Protein AF-A0A5J4QX66-F1 (afdb_monomer_lite)

pLDDT: mean 71.67, std 13.61, range [30.8, 87.69]

Sequence (138 aa):
KEIIPVEVKTKLLELVFRPKEENITIDKIKGTLDGAFSSIDLANGKALKDESDLFFDVVDSDKRIKFWVSDSLYEESVLSLTLEVGEEGSDDTVVKTGRANLHNAIKAIQNTKPDDPIILYVDIGNLSSEKVSLTVGW

Structure (mmCIF, N/CA/C/O backbone):
data_AF-A0A5J4QX66-F1
#
_entry.id   AF-A0A5J4QX66-F1
#
loop_
_atom_site.group_PDB
_atom_site.id
_atom_site.type_symbol
_atom_site.label_atom_id
_atom_site.label_alt_id
_atom_site.label_comp_id
_atom_site.label_asym_id
_atom_site.label_entity_id
_atom_site.label_seq_id
_atom_site.pdbx_PDB_ins_code
_atom_site.Cartn_x
_atom_site.Cartn_y
_atom_site.Cartn_z
_atom_site.occupancy
_atom_site.B_iso_or_equiv
_atom_site.auth_seq_id
_atom_site.auth_comp_id
_atom_site.auth_asym_id
_atom_site.auth_atom_id
_atom_site.pdbx_PDB_model_num
ATOM 1 N N . LYS A 1 1 ? 17.880 4.783 -36.755 1.00 54.38 1 LYS A N 1
ATOM 2 C CA . LYS A 1 1 ? 17.856 4.499 -35.302 1.00 54.38 1 LYS A CA 1
ATOM 3 C C . LYS A 1 1 ? 17.195 3.147 -35.139 1.00 54.38 1 LYS A C 1
ATOM 5 O O . LYS A 1 1 ? 16.036 3.022 -35.502 1.00 54.38 1 LYS A O 1
ATOM 10 N N . GLU A 1 2 ? 17.961 2.153 -34.723 1.00 43.84 2 GLU A N 1
ATOM 11 C CA . GLU A 1 2 ? 17.461 0.819 -34.398 1.00 43.84 2 GLU A CA 1
ATOM 12 C C . GLU A 1 2 ? 16.757 0.908 -33.035 1.00 43.84 2 GLU A C 1
ATOM 14 O O . GLU A 1 2 ? 17.282 1.548 -32.121 1.00 43.84 2 GLU A O 1
ATOM 19 N N . ILE A 1 3 ? 15.535 0.385 -32.923 1.00 49.97 3 ILE A N 1
ATOM 20 C CA . ILE A 1 3 ? 14.794 0.351 -31.657 1.00 49.97 3 ILE A CA 1
ATOM 21 C C . ILE A 1 3 ? 15.182 -0.961 -30.986 1.00 49.97 3 ILE A C 1
ATOM 23 O O . ILE A 1 3 ? 14.762 -2.024 -31.432 1.00 49.97 3 ILE A O 1
ATOM 27 N N . ILE A 1 4 ? 16.018 -0.887 -2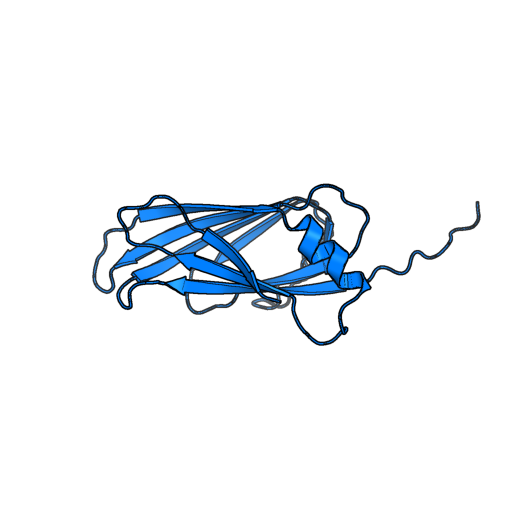9.953 1.00 49.59 4 ILE A N 1
ATOM 28 C CA . ILE A 1 4 ? 16.356 -2.049 -29.131 1.00 49.59 4 ILE A CA 1
ATOM 29 C C . ILE A 1 4 ? 15.156 -2.294 -28.205 1.00 49.59 4 ILE A C 1
ATOM 31 O O . ILE A 1 4 ? 14.805 -1.382 -27.451 1.00 49.59 4 ILE A O 1
ATOM 35 N N . PRO A 1 5 ? 14.503 -3.469 -28.251 1.00 52.16 5 PRO A N 1
ATOM 36 C CA . PRO A 1 5 ? 13.471 -3.809 -27.284 1.00 52.16 5 PRO A CA 1
ATOM 37 C C . PRO A 1 5 ? 14.118 -3.872 -25.901 1.00 52.16 5 PRO A C 1
ATOM 39 O O . PRO A 1 5 ? 15.019 -4.677 -25.671 1.00 52.16 5 PRO A O 1
ATOM 42 N N . VAL A 1 6 ? 13.685 -3.004 -24.993 1.00 59.12 6 VAL A N 1
ATOM 43 C CA . VAL A 1 6 ? 14.033 -3.125 -23.579 1.00 59.12 6 VAL A CA 1
ATOM 44 C C . VAL A 1 6 ? 13.033 -4.101 -22.978 1.00 59.12 6 VAL A C 1
ATOM 46 O O . VAL A 1 6 ? 11.829 -3.850 -23.006 1.00 59.12 6 VAL A O 1
ATOM 49 N N . GLU A 1 7 ? 13.522 -5.238 -22.496 1.00 65.44 7 GLU A N 1
ATOM 50 C CA . GLU A 1 7 ? 12.702 -6.173 -21.733 1.00 65.44 7 GLU A CA 1
ATOM 51 C C . GLU A 1 7 ? 12.369 -5.523 -20.387 1.00 65.44 7 GLU A C 1
ATOM 53 O O . GLU A 1 7 ? 13.264 -5.256 -19.587 1.00 65.44 7 GLU A O 1
ATOM 58 N N . VAL A 1 8 ? 11.090 -5.217 -20.171 1.00 66.69 8 VAL A N 1
ATOM 59 C CA . VAL A 1 8 ? 10.587 -4.660 -18.911 1.00 66.69 8 VAL A CA 1
ATOM 60 C C . VAL A 1 8 ? 10.038 -5.809 -18.081 1.00 66.69 8 VAL A C 1
ATOM 62 O O . VAL A 1 8 ? 9.128 -6.514 -18.524 1.00 66.69 8 VAL A O 1
ATOM 65 N N . LYS A 1 9 ? 10.574 -5.998 -16.875 1.00 75.75 9 LYS A N 1
ATOM 66 C CA . LYS A 1 9 ? 10.047 -6.978 -15.926 1.00 75.75 9 LYS A CA 1
ATOM 67 C C . LYS A 1 9 ? 8.989 -6.313 -15.063 1.00 75.75 9 LYS A C 1
ATOM 69 O O . LYS A 1 9 ? 9.199 -5.228 -14.524 1.00 75.75 9 LYS A O 1
ATOM 74 N N . THR A 1 10 ? 7.858 -6.983 -14.898 1.00 75.88 10 THR A N 1
ATOM 75 C CA . THR A 1 10 ? 6.793 -6.545 -13.998 1.00 75.88 10 THR A CA 1
ATOM 76 C C . THR A 1 10 ? 6.617 -7.533 -12.856 1.00 75.88 10 THR A C 1
ATOM 78 O O . THR A 1 10 ? 6.903 -8.724 -12.986 1.00 75.88 10 THR A O 1
ATOM 81 N N . LYS A 1 11 ? 6.162 -7.034 -11.709 1.00 79.62 11 LYS A N 1
ATOM 82 C CA . LYS A 1 11 ? 5.883 -7.844 -10.524 1.00 79.62 11 LYS A CA 1
ATOM 83 C C . LYS A 1 11 ? 4.679 -7.296 -9.778 1.00 79.62 11 LYS A C 1
ATOM 85 O O . LYS A 1 11 ? 4.416 -6.097 -9.810 1.00 79.62 11 LYS A O 1
ATOM 90 N N . LEU A 1 12 ? 3.941 -8.174 -9.115 1.00 80.94 12 LEU A N 1
ATOM 91 C CA . LEU A 1 12 ? 2.809 -7.778 -8.289 1.00 80.94 12 LEU A CA 1
ATOM 92 C C . LEU A 1 12 ? 3.319 -7.205 -6.960 1.00 80.94 12 LEU A C 1
ATOM 94 O O . LEU A 1 12 ? 4.103 -7.861 -6.279 1.00 80.94 12 LEU A O 1
ATOM 98 N N . LEU A 1 13 ? 2.877 -6.006 -6.587 1.00 80.56 13 LEU A N 1
ATOM 99 C CA . LEU A 1 13 ? 3.040 -5.438 -5.251 1.00 80.56 13 LEU A CA 1
ATOM 100 C C . LEU A 1 13 ? 1.720 -5.576 -4.495 1.00 80.56 13 LEU A C 1
ATOM 102 O O . LEU A 1 13 ? 0.663 -5.235 -5.026 1.00 80.56 13 LEU A O 1
ATOM 106 N N . GLU A 1 14 ? 1.783 -6.074 -3.265 1.00 83.88 14 GLU A N 1
ATOM 107 C CA . GLU A 1 14 ? 0.621 -6.300 -2.411 1.00 83.88 14 GLU A CA 1
ATOM 108 C C . GLU A 1 14 ? 0.773 -5.571 -1.074 1.00 83.88 14 GLU A C 1
ATOM 110 O O . GLU A 1 14 ? 1.731 -5.803 -0.336 1.00 83.88 14 GLU A O 1
ATOM 115 N N . LEU A 1 15 ? -0.188 -4.702 -0.751 1.00 83.06 15 LEU A N 1
ATOM 116 C CA . LEU A 1 15 ? -0.289 -4.051 0.553 1.00 83.06 15 LEU A CA 1
ATOM 117 C C . LEU A 1 15 ? -1.091 -4.936 1.507 1.00 83.06 15 LEU A C 1
ATOM 119 O O . LEU A 1 15 ? -2.239 -5.293 1.226 1.00 83.06 15 LEU A O 1
ATOM 123 N N . VAL A 1 16 ? -0.488 -5.255 2.650 1.00 85.31 16 VAL A N 1
ATOM 124 C CA . VAL A 1 16 ? -1.094 -6.046 3.722 1.00 85.31 16 VAL A CA 1
ATOM 125 C C . VAL A 1 16 ? -1.185 -5.186 4.974 1.00 85.31 16 VAL A C 1
ATOM 127 O O . VAL A 1 16 ? -0.169 -4.860 5.591 1.00 85.31 16 VAL A O 1
ATOM 130 N N . PHE A 1 17 ? -2.406 -4.830 5.359 1.00 83.25 17 PHE A N 1
ATOM 131 C CA . PHE A 1 17 ? -2.675 -4.023 6.544 1.00 83.25 17 PHE A CA 1
ATOM 132 C C . PHE A 1 17 ? -2.651 -4.885 7.804 1.00 83.25 17 PHE A C 1
ATOM 134 O O . PHE A 1 17 ? -3.230 -5.969 7.839 1.00 83.25 17 PHE A O 1
ATOM 141 N N . ARG A 1 18 ? -1.937 -4.414 8.828 1.00 85.75 18 ARG A N 1
ATOM 142 C CA . ARG A 1 18 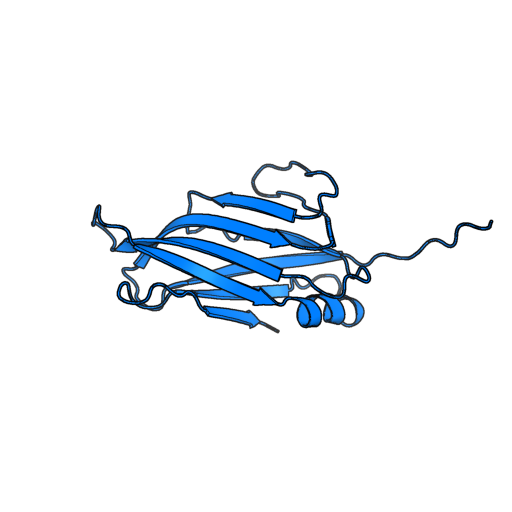? -1.764 -5.104 10.107 1.00 85.75 18 ARG A CA 1
ATOM 143 C C . ARG A 1 18 ? -2.080 -4.143 11.252 1.00 85.75 18 ARG A C 1
ATOM 145 O O . ARG A 1 18 ? -1.188 -3.411 11.701 1.00 85.75 18 ARG A O 1
ATOM 152 N N . PRO A 1 19 ? -3.336 -4.115 11.717 1.00 83.12 19 PRO A N 1
ATOM 153 C CA . PRO A 1 19 ? -3.678 -3.478 12.978 1.00 83.12 19 PRO A CA 1
ATOM 154 C C . PRO A 1 19 ? -2.905 -4.143 14.119 1.00 83.12 19 PRO A C 1
ATOM 156 O O . PRO A 1 19 ? -2.817 -5.369 14.183 1.00 83.12 19 PRO A O 1
ATOM 159 N N . LYS A 1 20 ? -2.289 -3.347 15.000 1.00 80.75 20 LYS A N 1
ATOM 160 C CA . LYS A 1 20 ? -1.604 -3.881 16.192 1.00 80.75 20 LYS A CA 1
ATOM 161 C C . LYS A 1 20 ? -2.561 -4.232 17.330 1.00 80.75 20 LYS A C 1
ATOM 163 O O . LYS A 1 20 ? -2.160 -4.959 18.234 1.00 80.75 20 LYS A O 1
ATOM 168 N N . GLU A 1 21 ? -3.777 -3.703 17.290 1.00 79.69 21 GLU A N 1
ATOM 169 C CA . GLU A 1 21 ? -4.838 -3.942 18.265 1.00 79.69 21 GLU A CA 1
ATOM 170 C C . GLU A 1 21 ? -6.050 -4.516 17.520 1.00 79.69 21 GLU A C 1
ATOM 172 O O . GLU A 1 21 ? -6.328 -4.102 16.393 1.00 79.69 21 GLU A O 1
ATOM 177 N N . GLU A 1 22 ? -6.728 -5.501 18.115 1.00 76.06 22 GLU A N 1
ATOM 178 C CA . GLU A 1 22 ? -7.808 -6.262 17.459 1.00 76.06 22 GLU A CA 1
ATOM 179 C C . GLU A 1 22 ? -9.058 -5.417 17.169 1.00 76.06 22 GLU A C 1
ATOM 181 O O . GLU A 1 22 ? -9.824 -5.752 16.277 1.00 76.06 22 GLU A O 1
ATOM 186 N N . ASN A 1 23 ? -9.236 -4.311 17.891 1.00 82.88 23 ASN A N 1
ATOM 187 C CA . ASN A 1 23 ? -10.368 -3.389 17.797 1.00 82.88 23 ASN A CA 1
ATOM 188 C C . ASN A 1 23 ? -10.177 -2.269 16.761 1.00 82.88 23 ASN A C 1
ATOM 190 O O . ASN A 1 23 ? -11.083 -1.460 16.592 1.00 82.88 23 ASN A O 1
ATOM 194 N N . ILE A 1 24 ? -9.023 -2.167 16.091 1.00 82.50 24 ILE A N 1
ATOM 195 C CA . ILE A 1 24 ? -8.791 -1.112 15.094 1.00 82.50 24 ILE A CA 1
ATOM 196 C C . ILE A 1 24 ? -9.381 -1.528 13.744 1.00 82.50 24 ILE A C 1
ATOM 198 O O . ILE A 1 24 ? -8.935 -2.506 13.138 1.00 82.50 24 ILE A O 1
ATOM 202 N N . THR A 1 25 ? -10.306 -0.719 13.230 1.00 82.88 25 THR A N 1
ATOM 203 C CA . THR A 1 25 ? -10.886 -0.857 11.887 1.00 82.88 25 THR A CA 1
ATOM 204 C C . THR A 1 25 ? -10.264 0.147 10.918 1.00 82.88 25 THR A C 1
ATOM 206 O O . THR A 1 25 ? -9.726 1.178 11.327 1.00 82.88 25 THR A O 1
ATOM 209 N N . ILE A 1 26 ? -10.290 -0.158 9.617 1.00 81.81 26 ILE A N 1
ATOM 210 C CA . ILE A 1 26 ? -9.817 0.760 8.569 1.00 81.81 26 ILE A CA 1
ATOM 211 C C . ILE A 1 26 ? -11.003 1.139 7.691 1.00 81.81 26 ILE A C 1
ATOM 213 O O . ILE A 1 26 ? -11.398 0.404 6.793 1.00 81.81 26 ILE A O 1
ATOM 217 N N . ASP A 1 27 ? -11.555 2.314 7.915 1.00 78.31 27 ASP A N 1
ATOM 218 C CA . ASP A 1 27 ? -12.785 2.715 7.238 1.00 78.31 27 ASP A CA 1
ATOM 219 C C . ASP A 1 27 ? -12.494 3.190 5.815 1.00 78.31 27 ASP A C 1
ATOM 221 O O . ASP A 1 27 ? -13.298 3.032 4.892 1.00 78.31 27 ASP A O 1
ATOM 225 N N . LYS A 1 28 ? -11.306 3.774 5.627 1.00 79.75 28 LYS A N 1
ATOM 226 C CA . LYS A 1 28 ? -10.888 4.298 4.337 1.00 79.75 28 LYS A CA 1
ATOM 227 C C . LYS A 1 28 ? -9.389 4.212 4.134 1.00 79.75 28 LYS A C 1
ATOM 229 O O . LYS A 1 28 ? -8.593 4.573 4.999 1.00 79.75 28 LYS A O 1
ATOM 234 N N . ILE A 1 29 ? -8.994 3.817 2.931 1.00 78.94 29 ILE A N 1
ATOM 235 C CA . ILE A 1 29 ? -7.601 3.806 2.498 1.00 78.94 29 ILE A CA 1
ATOM 236 C C . ILE A 1 29 ? -7.479 4.693 1.273 1.00 78.94 29 ILE A C 1
ATOM 238 O O . ILE A 1 29 ? -8.041 4.379 0.230 1.00 78.94 29 ILE A O 1
ATOM 242 N N . LYS A 1 30 ? -6.678 5.752 1.368 1.00 79.88 30 LYS A N 1
ATOM 243 C CA . LYS A 1 30 ? -6.252 6.552 0.223 1.00 79.88 30 LYS A CA 1
ATOM 244 C C . LYS A 1 30 ? -4.751 6.417 0.031 1.00 79.88 30 LYS A C 1
ATOM 246 O O . LYS A 1 30 ? -3.986 6.574 0.979 1.00 79.88 30 LYS A O 1
ATOM 251 N N . GLY A 1 31 ? -4.313 6.179 -1.196 1.00 75.12 31 GLY A N 1
ATOM 252 C CA . GLY A 1 31 ? -2.891 6.111 -1.504 1.00 75.12 31 GLY A CA 1
ATOM 253 C C . GLY A 1 31 ? -2.518 6.837 -2.778 1.00 75.12 31 GLY A C 1
ATOM 254 O O . GLY A 1 31 ? -3.344 7.012 -3.674 1.00 75.12 31 GLY A O 1
ATOM 255 N N . THR A 1 32 ? -1.255 7.242 -2.822 1.00 76.19 32 THR A N 1
ATOM 256 C CA . THR A 1 32 ? -0.572 7.728 -4.013 1.00 76.19 32 THR A CA 1
ATOM 257 C C . THR A 1 32 ? 0.742 6.982 -4.143 1.00 76.19 32 THR A C 1
ATOM 259 O O . THR A 1 32 ? 1.434 6.749 -3.151 1.00 76.19 32 THR A O 1
ATOM 262 N N . LEU A 1 33 ? 1.078 6.585 -5.356 1.00 76.62 33 LEU A N 1
ATOM 263 C CA . LEU A 1 33 ? 2.298 5.867 -5.655 1.00 76.62 33 LEU A CA 1
ATOM 264 C C . LEU A 1 33 ? 2.997 6.577 -6.818 1.00 76.62 33 LEU A C 1
ATOM 266 O O . LEU A 1 33 ? 2.585 6.407 -7.962 1.00 76.62 33 LEU A O 1
ATOM 270 N N . ASP A 1 34 ? 4.021 7.361 -6.485 1.00 74.75 34 ASP A N 1
ATOM 271 C CA . ASP A 1 34 ? 4.751 8.235 -7.410 1.00 74.75 34 ASP A CA 1
ATOM 272 C C . ASP A 1 34 ? 5.908 7.458 -8.062 1.00 74.75 34 ASP A C 1
ATOM 274 O O . ASP A 1 34 ? 6.749 6.906 -7.337 1.00 74.75 34 ASP A O 1
ATOM 278 N N . GLY A 1 35 ? 5.965 7.380 -9.398 1.00 68.81 35 GLY A N 1
ATOM 279 C CA . GLY A 1 35 ? 6.993 6.650 -10.162 1.00 68.81 35 GLY A CA 1
ATOM 280 C C . GLY A 1 35 ? 6.457 5.871 -11.378 1.00 68.81 35 GLY A C 1
ATOM 281 O O . GLY A 1 35 ? 5.375 6.134 -11.888 1.00 68.81 35 GLY A O 1
ATOM 282 N N . ALA A 1 36 ? 7.208 4.895 -11.898 1.00 58.25 36 ALA A N 1
ATOM 283 C CA . ALA A 1 36 ? 6.792 4.156 -13.098 1.00 58.25 36 ALA A CA 1
ATOM 284 C C . ALA A 1 36 ? 6.061 2.851 -12.802 1.00 58.25 36 ALA A C 1
ATOM 286 O O . ALA A 1 36 ? 6.630 1.751 -12.738 1.00 58.25 36 ALA A O 1
ATOM 287 N N . PHE A 1 37 ? 4.752 3.001 -12.675 1.00 62.69 37 PHE A N 1
ATOM 288 C CA . PHE A 1 37 ? 3.831 1.931 -12.348 1.00 62.69 37 PHE A CA 1
ATOM 289 C C . PHE A 1 37 ? 2.870 1.673 -13.502 1.00 62.69 37 PHE A C 1
ATOM 291 O O . PHE A 1 37 ? 2.221 2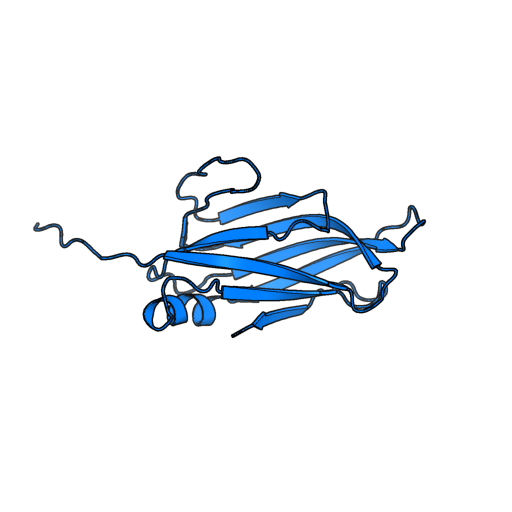.582 -14.007 1.00 62.69 37 PHE A O 1
ATOM 298 N N . SER A 1 38 ? 2.739 0.405 -13.884 1.00 53.94 38 SER A N 1
ATOM 299 C CA . SER A 1 38 ? 1.695 -0.049 -14.799 1.00 53.94 38 SER A CA 1
ATOM 300 C C . SER A 1 38 ? 0.509 -0.506 -13.951 1.00 53.94 38 SER A C 1
ATOM 302 O O . SER A 1 38 ? 0.497 -1.623 -13.429 1.00 53.94 38 SER A O 1
ATOM 304 N N . SER A 1 39 ? -0.472 0.360 -13.724 1.00 49.97 39 SER A N 1
ATOM 305 C CA . SER A 1 39 ? -1.566 0.044 -12.806 1.00 49.97 39 SER A CA 1
ATOM 306 C C . SER A 1 39 ? -2.634 -0.844 -13.461 1.00 49.97 39 SER A C 1
ATOM 308 O O . SER A 1 39 ? -3.340 -0.458 -14.389 1.00 49.97 39 SER A O 1
ATOM 310 N N . ILE A 1 40 ? -2.788 -2.068 -12.952 1.00 43.16 40 ILE A N 1
ATOM 311 C CA . ILE A 1 40 ? -3.956 -2.913 -13.235 1.00 43.16 40 ILE A CA 1
ATOM 312 C C . ILE A 1 40 ? -4.737 -3.019 -11.929 1.00 43.16 40 ILE A C 1
ATOM 314 O O . ILE A 1 40 ? -4.287 -3.692 -11.001 1.00 43.16 40 ILE A O 1
ATOM 318 N N . ASP A 1 41 ? -5.889 -2.352 -11.855 1.00 42.72 41 ASP A N 1
ATOM 319 C CA . ASP A 1 41 ? -6.845 -2.554 -10.769 1.00 42.72 41 ASP A CA 1
ATOM 320 C C . ASP A 1 41 ? -7.540 -3.909 -10.985 1.00 42.72 41 ASP A C 1
ATOM 322 O O . ASP A 1 41 ? -8.400 -4.060 -11.859 1.00 42.72 41 ASP A O 1
ATOM 326 N N . LEU A 1 42 ? -7.144 -4.918 -10.205 1.00 41.59 42 LEU A N 1
ATOM 327 C CA . LEU A 1 42 ? -7.759 -6.249 -10.229 1.00 41.59 42 LEU A CA 1
ATOM 328 C C . LEU A 1 42 ? -9.037 -6.339 -9.382 1.00 41.59 42 LEU A C 1
ATOM 330 O O . LEU A 1 42 ? -9.765 -7.318 -9.531 1.00 41.59 42 LEU A O 1
ATOM 334 N N . ALA A 1 43 ? -9.352 -5.346 -8.538 1.00 37.91 43 ALA A N 1
ATOM 335 C CA . ALA A 1 43 ? -10.623 -5.329 -7.812 1.00 37.91 43 ALA A CA 1
ATOM 336 C C . ALA A 1 43 ? -11.800 -5.015 -8.753 1.00 37.91 43 ALA A C 1
ATOM 338 O O . ALA A 1 43 ? -12.910 -5.484 -8.516 1.00 37.91 43 ALA A O 1
ATOM 339 N N . ASN A 1 44 ? -11.545 -4.292 -9.854 1.00 36.75 44 ASN A N 1
ATOM 340 C CA . ASN A 1 44 ? -12.560 -3.924 -10.850 1.00 36.75 44 ASN A CA 1
ATOM 341 C C . ASN A 1 44 ? -12.210 -4.296 -12.304 1.00 36.75 44 ASN A C 1
ATOM 343 O O . ASN A 1 44 ? -12.950 -3.938 -13.223 1.00 36.75 44 ASN A O 1
ATOM 347 N N . GLY A 1 45 ? -11.094 -4.995 -12.541 1.00 30.80 45 GLY A N 1
ATOM 348 C CA . GLY A 1 45 ? -10.695 -5.481 -13.868 1.00 30.80 45 GLY A CA 1
ATOM 349 C C . GLY A 1 45 ? -10.396 -4.381 -14.893 1.00 30.80 45 GLY A C 1
ATOM 350 O O . GLY A 1 45 ? -10.508 -4.623 -16.095 1.00 30.80 45 GLY A O 1
ATOM 351 N N . LYS A 1 46 ? -10.045 -3.167 -14.448 1.00 34.69 46 LYS A N 1
ATOM 352 C CA . LYS A 1 46 ? -9.733 -2.038 -15.335 1.00 34.69 46 LYS A CA 1
ATOM 353 C C . LYS A 1 46 ? -8.233 -1.756 -15.317 1.00 34.69 46 LYS A C 1
ATOM 355 O O . LYS A 1 46 ? -7.660 -1.430 -14.283 1.00 34.69 46 LYS A O 1
ATOM 360 N N . ALA A 1 47 ? -7.608 -1.865 -16.488 1.00 38.44 47 ALA A N 1
ATOM 361 C CA . ALA A 1 47 ? -6.267 -1.344 -16.714 1.00 38.44 47 ALA A CA 1
ATOM 362 C C . ALA A 1 47 ? -6.345 0.187 -16.702 1.00 38.44 47 ALA A C 1
ATOM 364 O O . ALA A 1 47 ? -7.032 0.782 -17.539 1.00 38.44 47 ALA A O 1
ATOM 365 N N . LEU A 1 48 ? -5.685 0.814 -15.734 1.00 42.62 48 LEU A N 1
ATOM 366 C CA . LEU A 1 48 ? -5.443 2.246 -15.763 1.00 42.62 48 LEU A CA 1
ATOM 367 C C . LEU A 1 48 ? -4.170 2.463 -16.592 1.00 42.62 48 LEU A C 1
ATOM 369 O O . LEU A 1 48 ? -3.265 1.631 -16.631 1.00 42.62 48 LEU A O 1
ATOM 373 N N . LYS A 1 49 ? -4.179 3.530 -17.386 1.00 42.72 49 LYS A N 1
ATOM 374 C CA . LYS A 1 49 ? -3.100 3.876 -18.317 1.00 42.72 49 LYS A CA 1
ATOM 375 C C . LYS A 1 49 ? -1.779 4.052 -17.549 1.00 42.72 49 LYS A C 1
ATOM 377 O O . LYS A 1 49 ? -1.825 4.322 -16.354 1.00 42.72 49 LYS A O 1
ATOM 382 N N . ASP A 1 50 ? -0.643 3.937 -18.247 1.00 47.03 50 ASP A N 1
ATOM 383 C CA . ASP A 1 50 ? 0.681 4.374 -17.765 1.00 47.03 50 ASP A CA 1
ATOM 384 C C . ASP A 1 50 ? 0.585 5.828 -17.272 1.00 47.03 50 ASP A C 1
ATOM 386 O O . ASP A 1 50 ? 0.718 6.773 -18.052 1.00 47.03 50 ASP A O 1
ATOM 390 N N . GLU A 1 51 ? 0.285 6.018 -15.993 1.00 47.41 51 GLU A N 1
ATOM 391 C CA . GLU A 1 51 ? 0.287 7.314 -15.334 1.00 47.41 51 GLU A CA 1
ATOM 392 C C . GLU A 1 51 ? 1.354 7.281 -14.250 1.00 47.41 51 GLU A C 1
ATOM 394 O O . GLU A 1 51 ? 1.509 6.299 -13.524 1.00 47.41 51 GLU A O 1
ATOM 399 N N . SER A 1 52 ? 2.120 8.368 -14.200 1.00 53.94 52 SER A N 1
ATOM 400 C CA . SER A 1 52 ? 3.267 8.567 -13.317 1.00 53.94 52 SER A CA 1
ATOM 401 C C . SER A 1 52 ? 2.922 8.475 -11.834 1.00 53.94 52 SER A C 1
ATOM 403 O O . SER A 1 52 ? 3.825 8.266 -11.037 1.00 53.94 52 SER A O 1
ATOM 405 N N . ASP A 1 53 ? 1.642 8.595 -11.474 1.00 60.84 53 ASP A N 1
ATOM 406 C CA . ASP A 1 53 ? 1.173 8.491 -10.100 1.00 60.84 53 ASP A CA 1
ATOM 407 C C . ASP A 1 53 ? -0.096 7.622 -10.055 1.00 60.84 53 ASP A C 1
ATOM 409 O O . ASP A 1 53 ? -1.096 7.924 -10.711 1.00 60.84 53 ASP A O 1
ATOM 413 N N . LEU A 1 54 ? -0.084 6.535 -9.276 1.00 66.31 54 LEU A N 1
ATOM 414 C CA . LEU A 1 54 ? -1.279 5.713 -9.055 1.00 66.31 54 LEU A CA 1
ATOM 415 C C . LEU A 1 54 ? -2.028 6.203 -7.815 1.00 66.31 54 LEU A C 1
ATOM 417 O O . LEU A 1 54 ? -1.497 6.148 -6.707 1.00 66.31 54 LEU A O 1
ATOM 421 N N . PHE A 1 55 ? -3.287 6.603 -7.998 1.00 69.81 55 PHE A N 1
ATOM 422 C CA . PHE A 1 55 ? -4.200 6.967 -6.915 1.00 69.81 55 PHE A CA 1
ATOM 423 C C . PHE A 1 55 ? -5.234 5.869 -6.687 1.00 69.81 55 PHE A C 1
ATOM 425 O O . PHE A 1 55 ? -5.845 5.380 -7.636 1.00 69.81 55 PHE A O 1
ATOM 432 N N . PHE A 1 56 ? -5.476 5.517 -5.428 1.00 71.38 56 PHE A N 1
ATOM 433 C CA . PHE A 1 56 ? -6.511 4.550 -5.066 1.00 71.38 56 PHE A CA 1
ATOM 434 C C . PHE A 1 56 ? -7.278 4.980 -3.820 1.00 71.38 56 PHE A C 1
ATOM 436 O O . PHE A 1 56 ? -6.726 5.646 -2.942 1.00 71.38 56 PHE A O 1
ATOM 443 N N . ASP A 1 57 ? -8.553 4.592 -3.776 1.00 66.19 57 ASP A N 1
ATOM 444 C CA . ASP A 1 57 ? -9.469 4.773 -2.652 1.00 66.19 57 ASP A CA 1
ATOM 445 C C . ASP A 1 57 ? -10.204 3.444 -2.405 1.00 66.19 57 ASP A C 1
ATOM 447 O O . ASP A 1 57 ? -10.782 2.877 -3.338 1.00 66.19 57 ASP A O 1
ATOM 451 N N . VAL A 1 58 ? -10.138 2.912 -1.185 1.00 66.75 58 VAL A N 1
ATOM 452 C CA . VAL A 1 58 ? -10.753 1.634 -0.799 1.00 66.75 58 VAL A CA 1
ATOM 453 C C . VAL A 1 58 ? -11.543 1.826 0.492 1.00 66.75 58 VAL A C 1
ATOM 455 O O . VAL A 1 58 ? -11.004 2.312 1.480 1.00 66.75 58 VAL A O 1
ATOM 458 N N . VAL A 1 59 ? -12.815 1.421 0.464 1.00 63.09 59 VAL A N 1
ATOM 459 C CA . VAL A 1 59 ? -13.777 1.534 1.583 1.00 63.09 59 VAL A CA 1
ATOM 460 C C . VAL A 1 59 ? -13.856 0.241 2.414 1.00 63.09 59 VAL A C 1
ATOM 462 O O . VAL A 1 59 ? -14.525 0.182 3.432 1.00 63.09 59 VAL A O 1
ATOM 465 N N . ASP A 1 60 ? -13.203 -0.831 1.965 1.00 66.62 60 ASP A N 1
ATOM 466 C CA . ASP A 1 60 ? -13.224 -2.141 2.621 1.00 66.62 60 ASP A CA 1
ATOM 467 C C . ASP A 1 60 ? -11.813 -2.499 3.109 1.00 66.62 60 ASP A C 1
ATOM 469 O O . ASP A 1 60 ? -10.935 -2.800 2.293 1.00 66.62 60 ASP A O 1
ATOM 473 N N . SER A 1 61 ? -11.606 -2.444 4.428 1.00 58.19 61 SER A N 1
ATOM 474 C CA . SER A 1 61 ? -10.339 -2.738 5.116 1.00 58.19 61 SER A CA 1
ATOM 475 C C . SER A 1 61 ? -9.777 -4.121 4.832 1.00 58.19 61 SER A C 1
ATOM 477 O O . SER A 1 61 ? -8.560 -4.313 4.873 1.00 58.19 61 SER A O 1
ATOM 479 N N . ASP A 1 62 ? -10.652 -5.089 4.557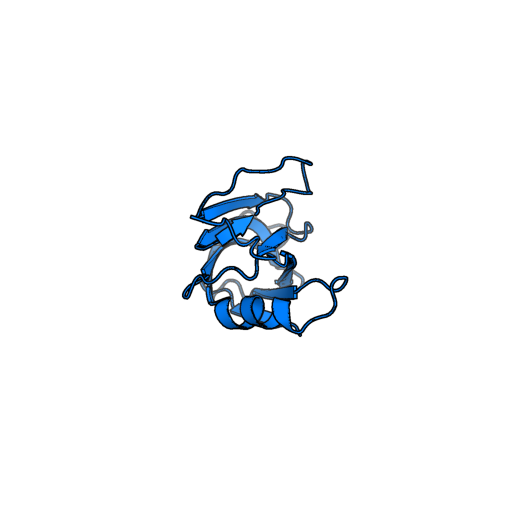 1.00 62.22 62 ASP A N 1
ATOM 480 C CA . ASP A 1 62 ? -10.271 -6.490 4.392 1.00 62.22 62 ASP A CA 1
ATOM 481 C C . ASP A 1 62 ? -9.711 -6.747 2.988 1.00 62.22 62 ASP A C 1
ATOM 483 O O . ASP A 1 62 ? -9.116 -7.797 2.701 1.00 62.22 62 ASP A O 1
ATOM 487 N N . LYS A 1 63 ? -9.848 -5.764 2.088 1.00 64.62 63 LYS A N 1
ATOM 488 C CA . LYS A 1 63 ? -9.282 -5.822 0.748 1.00 64.62 63 LYS A CA 1
ATOM 489 C C . LYS A 1 63 ? -7.793 -5.481 0.774 1.00 64.62 63 LYS A C 1
ATOM 491 O O . LYS A 1 63 ? -7.367 -4.341 0.937 1.00 64.62 63 LYS A O 1
ATOM 496 N N . ARG A 1 64 ? -6.983 -6.499 0.479 1.00 73.12 64 ARG A N 1
ATOM 497 C CA . ARG A 1 64 ? -5.585 -6.340 0.048 1.00 73.12 64 ARG A CA 1
ATOM 498 C C . ARG A 1 64 ? -5.536 -5.478 -1.210 1.00 73.12 64 ARG A C 1
ATOM 500 O O . ARG A 1 64 ? -6.250 -5.751 -2.176 1.00 73.12 64 ARG A O 1
ATOM 507 N N . ILE A 1 65 ? -4.647 -4.492 -1.227 1.00 75.75 65 ILE A N 1
ATOM 508 C CA . ILE A 1 65 ? -4.444 -3.638 -2.401 1.00 75.75 65 ILE A CA 1
ATOM 509 C C . ILE A 1 65 ? -3.312 -4.233 -3.224 1.00 75.75 65 ILE A C 1
ATOM 511 O O . ILE A 1 65 ? -2.226 -4.474 -2.701 1.00 75.75 65 ILE A O 1
ATOM 515 N N . LYS A 1 66 ? -3.579 -4.493 -4.504 1.00 77.69 66 LYS A N 1
ATOM 516 C CA . LYS A 1 66 ? -2.635 -5.138 -5.418 1.00 77.69 66 LYS A CA 1
ATOM 517 C C . LYS A 1 66 ? -2.470 -4.299 -6.675 1.00 77.69 66 LYS A C 1
ATOM 519 O O . LYS A 1 66 ? -3.464 -3.881 -7.260 1.00 77.69 66 LYS A O 1
ATOM 524 N N . PHE A 1 67 ? -1.235 -4.094 -7.108 1.00 74.38 67 PHE A N 1
ATOM 525 C CA . PHE A 1 67 ? -0.925 -3.398 -8.357 1.00 74.38 67 PHE A CA 1
ATOM 526 C C . PHE A 1 67 ? 0.392 -3.902 -8.939 1.00 74.38 67 PHE A C 1
ATOM 528 O O . PHE A 1 67 ? 1.240 -4.429 -8.222 1.00 74.38 67 PHE A O 1
ATOM 535 N N . TRP A 1 68 ? 0.560 -3.766 -10.253 1.00 75.69 68 TRP A N 1
ATOM 536 C CA . TRP A 1 68 ? 1.782 -4.185 -10.928 1.00 75.69 68 TRP A CA 1
ATOM 537 C C . TRP A 1 68 ? 2.804 -3.056 -10.933 1.00 75.69 68 TRP A C 1
ATOM 539 O O . TRP A 1 68 ? 2.499 -1.902 -11.232 1.00 75.69 68 TRP A O 1
ATOM 549 N N . VAL A 1 69 ? 4.036 -3.411 -10.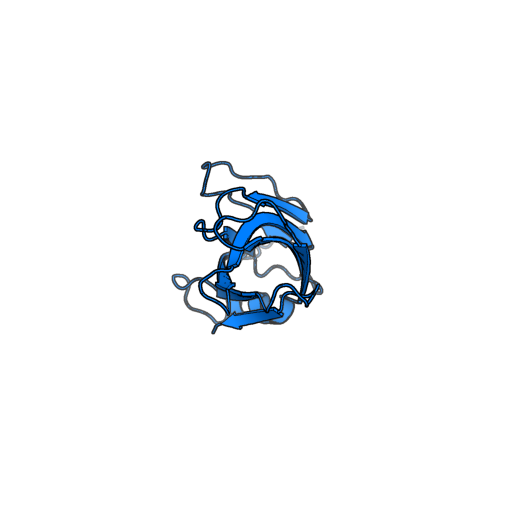601 1.00 75.19 69 VAL A N 1
ATOM 550 C CA . VAL A 1 69 ? 5.185 -2.515 -10.595 1.00 75.19 69 VAL A CA 1
ATOM 551 C C . VAL A 1 69 ? 6.183 -2.987 -11.646 1.00 75.19 69 VAL A C 1
ATOM 553 O O . VAL A 1 69 ? 6.360 -4.192 -11.828 1.00 75.19 69 VAL A O 1
ATOM 556 N N . SER A 1 70 ? 6.801 -2.051 -12.363 1.00 73.56 70 SER A N 1
ATOM 557 C CA . SER A 1 70 ? 7.818 -2.348 -13.376 1.00 73.56 70 SER A CA 1
ATOM 558 C C . SER A 1 70 ? 9.216 -2.083 -12.825 1.00 73.56 70 SER A C 1
ATOM 560 O O . SER A 1 70 ? 9.385 -1.202 -11.987 1.00 73.56 70 SER A O 1
ATOM 562 N N . ASP A 1 71 ? 10.227 -2.804 -13.307 1.00 68.94 71 ASP A N 1
ATOM 563 C CA . ASP A 1 71 ? 11.637 -2.580 -12.954 1.00 68.94 71 ASP A CA 1
ATOM 564 C C . ASP A 1 71 ? 12.285 -1.396 -13.697 1.00 68.94 71 ASP A C 1
ATOM 566 O O . ASP A 1 71 ? 13.511 -1.307 -13.793 1.00 68.94 71 ASP A O 1
ATOM 570 N N . SER A 1 72 ? 11.476 -0.485 -14.244 1.00 64.81 72 SER A N 1
ATOM 571 C CA . SER A 1 72 ? 11.978 0.649 -15.015 1.00 64.81 72 SER A CA 1
ATOM 572 C C . SER A 1 72 ? 12.870 1.577 -14.171 1.00 64.81 72 SER A C 1
ATOM 574 O O . SER A 1 72 ? 12.769 1.645 -12.948 1.00 64.81 72 SER A O 1
ATOM 576 N N . LEU A 1 73 ? 13.782 2.285 -14.850 1.00 53.72 73 LEU A N 1
ATOM 577 C CA . LEU A 1 73 ? 14.952 3.013 -14.316 1.00 53.72 73 LEU A CA 1
ATOM 578 C C . LEU A 1 73 ? 14.654 4.218 -13.393 1.00 53.72 73 LEU A C 1
ATOM 580 O O . LEU A 1 73 ? 15.506 5.091 -13.235 1.00 53.72 73 LEU A O 1
ATOM 584 N N . TYR A 1 74 ? 13.467 4.317 -12.805 1.00 58.22 74 TYR A N 1
ATOM 585 C CA . TYR A 1 74 ? 13.095 5.463 -11.984 1.00 58.22 74 TYR A CA 1
ATOM 586 C C . TYR A 1 74 ? 13.849 5.426 -10.654 1.00 58.22 74 TYR A C 1
ATOM 588 O O . TYR A 1 74 ? 13.747 4.476 -9.881 1.00 58.22 74 TYR A O 1
ATOM 596 N N . GLU A 1 75 ? 14.640 6.472 -10.404 1.00 60.47 75 GLU A N 1
ATOM 597 C CA . GLU A 1 75 ? 15.505 6.570 -9.222 1.00 60.47 75 GLU A CA 1
ATOM 598 C C . GLU A 1 75 ? 14.720 6.771 -7.921 1.00 60.47 75 GLU A C 1
ATOM 600 O O . GLU A 1 75 ? 15.212 6.430 -6.844 1.00 60.47 75 GLU A O 1
ATOM 605 N N . GLU A 1 76 ? 13.490 7.279 -8.021 1.00 68.12 76 GLU A N 1
ATOM 606 C CA . GLU A 1 76 ? 12.616 7.519 -6.883 1.00 68.12 76 GLU A CA 1
ATOM 607 C C . GLU A 1 76 ? 11.230 6.946 -7.164 1.00 68.12 76 GLU A C 1
ATOM 609 O O . GLU A 1 76 ? 10.530 7.357 -8.084 1.00 68.12 76 GLU A O 1
ATOM 614 N N . SER A 1 77 ? 10.856 5.951 -6.367 1.00 75.88 77 SER A N 1
ATOM 615 C CA . SER A 1 77 ? 9.519 5.371 -6.348 1.00 75.88 77 SER A CA 1
ATOM 616 C C . SER A 1 77 ? 9.010 5.432 -4.927 1.00 75.88 77 SER A C 1
ATOM 618 O O . SER A 1 77 ? 9.644 4.872 -4.026 1.00 75.88 77 SER A O 1
ATOM 620 N N . VAL A 1 78 ? 7.909 6.140 -4.699 1.00 82.00 78 VAL A N 1
ATOM 621 C CA . VAL A 1 78 ? 7.447 6.425 -3.342 1.00 82.00 78 VAL A CA 1
ATOM 622 C C . VAL A 1 78 ? 5.968 6.119 -3.185 1.00 82.00 78 VAL A C 1
ATOM 624 O O . VAL A 1 78 ? 5.128 6.672 -3.879 1.00 82.00 78 VAL A O 1
ATOM 627 N N . LEU A 1 79 ? 5.655 5.258 -2.219 1.00 82.94 79 LEU A N 1
ATOM 628 C CA . LEU A 1 79 ? 4.293 5.008 -1.770 1.00 82.94 79 LEU A CA 1
ATOM 629 C C . LEU A 1 79 ? 3.956 5.960 -0.627 1.00 82.94 79 LEU A C 1
ATOM 631 O O . LEU A 1 79 ? 4.643 5.968 0.394 1.00 82.94 79 LEU A O 1
ATOM 635 N N . SER A 1 80 ? 2.874 6.709 -0.780 1.00 83.75 80 SER A N 1
ATOM 636 C CA . SER A 1 80 ? 2.267 7.553 0.244 1.00 83.75 80 SER A CA 1
ATOM 637 C C . SER A 1 80 ? 0.873 7.014 0.563 1.00 83.75 80 SER A C 1
ATOM 639 O O . SER A 1 80 ? 0.073 6.787 -0.340 1.00 83.75 80 SER A O 1
ATOM 641 N N . LEU A 1 81 ? 0.565 6.807 1.840 1.00 83.44 81 LEU A N 1
ATOM 642 C CA . LEU A 1 81 ? -0.728 6.322 2.318 1.00 83.44 81 LEU A CA 1
ATOM 643 C C . LEU A 1 81 ? -1.343 7.312 3.300 1.00 83.44 81 LEU A C 1
ATOM 645 O O . LEU A 1 81 ? -0.651 7.907 4.124 1.00 83.44 81 LEU A O 1
ATOM 649 N N . THR A 1 82 ? -2.659 7.432 3.228 1.00 83.19 82 THR A N 1
ATOM 650 C CA . THR A 1 82 ? -3.536 8.074 4.201 1.00 83.19 82 THR A CA 1
ATOM 651 C C . THR A 1 82 ? -4.617 7.063 4.561 1.00 83.19 82 THR A C 1
ATOM 653 O O . THR A 1 82 ? -5.343 6.603 3.685 1.00 83.19 82 THR A O 1
ATOM 656 N N . LEU A 1 83 ? -4.698 6.689 5.829 1.00 83.06 83 LEU A N 1
ATOM 657 C CA . LEU A 1 83 ? -5.690 5.767 6.362 1.00 83.06 83 LEU A CA 1
ATOM 658 C C . LEU A 1 83 ? -6.627 6.548 7.267 1.00 83.06 83 LEU A C 1
ATOM 660 O O . LEU A 1 83 ? -6.161 7.312 8.105 1.00 83.06 83 LEU A O 1
ATOM 664 N N . GLU A 1 84 ? -7.920 6.339 7.121 1.00 84.75 84 GLU A N 1
ATOM 665 C CA . GLU A 1 84 ? -8.902 6.692 8.134 1.00 84.75 84 GLU A CA 1
ATOM 666 C C . GLU A 1 84 ? -9.177 5.424 8.935 1.00 84.75 84 GLU A C 1
ATOM 668 O O . GLU A 1 84 ? -9.544 4.399 8.357 1.00 84.75 84 GLU A O 1
ATOM 673 N N . VAL A 1 85 ? -8.896 5.460 10.236 1.00 84.19 85 VAL A N 1
ATOM 674 C CA . VAL A 1 85 ? -9.046 4.297 11.112 1.00 84.19 85 VAL A CA 1
ATOM 675 C C . VAL A 1 85 ? -9.936 4.626 12.294 1.00 84.19 85 VAL A C 1
ATOM 677 O O . VAL A 1 85 ? -9.848 5.722 12.844 1.00 84.19 85 VAL A O 1
ATOM 680 N N . GLY A 1 86 ? -10.756 3.666 12.692 1.00 84.25 86 GLY A N 1
ATOM 681 C CA . GLY A 1 86 ? -11.669 3.775 13.818 1.00 84.25 86 GLY A CA 1
ATOM 682 C C . GLY A 1 86 ? -11.408 2.696 14.860 1.00 84.25 86 GLY A C 1
ATOM 683 O O . GLY A 1 86 ? -10.481 1.886 14.744 1.00 84.25 86 GLY A O 1
ATOM 684 N N . GLU A 1 87 ? -12.244 2.707 15.889 1.00 85.00 87 GLU A N 1
ATOM 685 C CA . GLU A 1 87 ? -12.403 1.588 16.812 1.00 85.00 87 GLU A CA 1
ATOM 686 C C . GLU A 1 87 ? -13.722 0.874 16.500 1.00 85.00 87 GLU A C 1
ATOM 688 O O . GLU A 1 87 ? -14.727 1.526 16.212 1.00 85.00 87 GLU A O 1
ATOM 693 N N . GLU A 1 88 ? -13.737 -0.456 16.559 1.00 81.44 88 GLU A N 1
ATOM 694 C CA . GLU A 1 88 ? -14.937 -1.246 16.288 1.00 81.44 88 GLU A CA 1
ATOM 695 C C . GLU A 1 88 ? -16.113 -0.791 17.173 1.00 81.44 88 GLU A C 1
ATOM 697 O O . GLU A 1 88 ? -16.044 -0.805 18.403 1.00 81.44 88 GLU A O 1
ATOM 702 N N . GLY A 1 89 ? -17.216 -0.389 16.535 1.00 80.56 89 GLY A N 1
ATOM 703 C CA . GLY A 1 89 ? -18.415 0.097 17.224 1.00 80.56 89 GLY A CA 1
ATOM 704 C C . GLY A 1 89 ? -18.379 1.574 17.637 1.00 80.56 89 GLY A C 1
ATOM 705 O O . GLY A 1 89 ? -19.306 2.017 18.316 1.00 80.56 89 GLY A O 1
ATOM 706 N N . SER A 1 90 ? -17.354 2.326 17.227 1.00 82.56 90 SER A N 1
ATOM 707 C CA . SER A 1 90 ? -17.267 3.781 17.379 1.00 82.56 90 SER A CA 1
ATOM 708 C C . SER A 1 90 ? -17.534 4.499 16.053 1.00 82.56 90 SER A C 1
ATOM 710 O O . SER A 1 90 ? -17.156 4.007 14.993 1.00 82.56 90 SER A O 1
ATOM 712 N N . ASP A 1 91 ? -18.142 5.686 16.121 1.00 83.56 91 ASP A N 1
ATOM 713 C CA . ASP A 1 91 ? -18.249 6.610 14.980 1.00 83.56 91 ASP A CA 1
ATOM 714 C C . ASP A 1 91 ? -17.012 7.530 14.86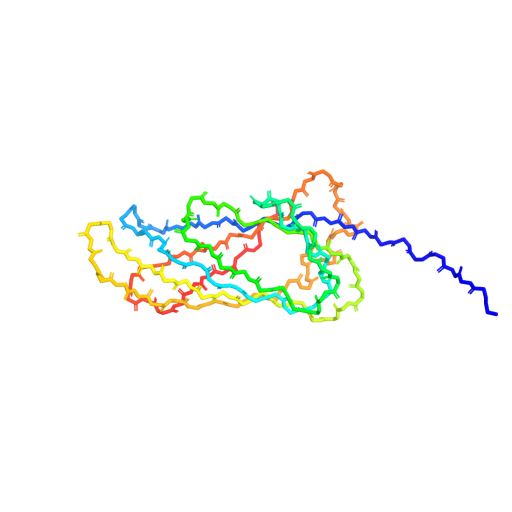2 1.00 83.56 91 ASP A C 1
ATOM 716 O O . ASP A 1 91 ? -16.887 8.293 13.902 1.00 83.56 91 ASP A O 1
ATOM 720 N N . ASP A 1 92 ? -16.105 7.497 15.847 1.00 85.00 92 ASP A N 1
ATOM 721 C CA . ASP A 1 92 ? -14.911 8.342 15.874 1.00 85.00 92 ASP A CA 1
ATOM 722 C C . ASP A 1 92 ? -13.776 7.739 15.034 1.00 85.00 92 ASP A C 1
ATOM 724 O O . ASP A 1 92 ? -13.337 6.610 15.273 1.00 85.00 92 ASP A O 1
ATOM 728 N N . THR A 1 93 ? -13.233 8.538 14.110 1.00 85.62 93 THR A N 1
ATOM 729 C CA . THR A 1 93 ? -12.114 8.142 13.245 1.00 85.62 93 THR A CA 1
ATOM 730 C C . THR A 1 93 ? -10.896 9.046 13.417 1.00 85.62 93 THR A C 1
ATOM 732 O O . THR A 1 93 ? -10.979 10.233 13.745 1.00 85.62 93 THR A O 1
ATOM 735 N N . VAL A 1 94 ? -9.718 8.470 13.186 1.00 87.25 94 VAL A N 1
ATOM 736 C CA . VAL A 1 94 ? -8.431 9.162 13.175 1.00 87.25 94 VAL A CA 1
ATOM 737 C C . VAL A 1 94 ? -7.769 8.964 11.823 1.00 87.25 94 VAL A C 1
ATOM 739 O O . VAL A 1 94 ? -7.628 7.847 11.324 1.00 87.25 94 VAL A O 1
ATOM 742 N N . VAL A 1 95 ? -7.287 10.063 11.249 1.00 87.69 95 VAL A N 1
ATOM 743 C CA . VAL A 1 95 ? -6.496 10.024 10.022 1.00 87.69 95 VAL A CA 1
ATOM 744 C C . VAL A 1 95 ? -5.033 9.758 10.362 1.00 87.69 95 VAL A C 1
ATOM 746 O O . VAL A 1 95 ? -4.416 10.480 11.144 1.00 87.69 95 VAL A O 1
ATOM 749 N N . LYS A 1 96 ? -4.453 8.741 9.728 1.00 87.25 96 LYS A N 1
ATOM 750 C CA . LYS A 1 96 ? -3.036 8.401 9.831 1.00 87.25 96 LYS A CA 1
ATOM 751 C C . LYS A 1 96 ? -2.362 8.441 8.471 1.00 87.25 96 LYS A C 1
ATOM 753 O O . LYS A 1 96 ? -2.945 8.041 7.471 1.00 87.25 96 LYS A O 1
ATOM 758 N N . THR A 1 97 ? -1.103 8.859 8.424 1.00 86.44 97 THR A N 1
ATOM 759 C CA . THR A 1 97 ? -0.332 8.922 7.174 1.00 86.44 97 THR A CA 1
ATOM 760 C C . THR A 1 97 ? 0.980 8.151 7.263 1.00 86.44 97 THR A C 1
ATOM 762 O O . THR A 1 97 ? 1.557 7.972 8.338 1.00 86.44 97 THR A O 1
ATOM 765 N N . GLY A 1 98 ? 1.459 7.657 6.125 1.00 84.81 98 GLY A N 1
ATOM 766 C CA . GLY A 1 98 ? 2.719 6.924 6.022 1.00 84.81 98 GLY A CA 1
ATOM 767 C C . GLY A 1 98 ? 3.347 7.093 4.646 1.00 84.81 98 GLY A C 1
ATOM 768 O O . GLY A 1 98 ? 2.641 7.283 3.659 1.00 84.81 98 GLY A O 1
ATOM 769 N N . ARG A 1 99 ? 4.680 7.031 4.573 1.00 84.50 99 ARG A N 1
ATOM 770 C CA . ARG A 1 99 ? 5.428 7.117 3.312 1.00 84.50 99 ARG A CA 1
ATOM 771 C C . ARG A 1 99 ? 6.566 6.100 3.287 1.00 84.50 99 ARG A C 1
ATOM 773 O O . ARG A 1 99 ? 7.274 5.962 4.282 1.00 84.50 99 ARG A O 1
ATOM 780 N N . ALA A 1 100 ? 6.757 5.416 2.162 1.00 82.62 100 ALA A N 1
ATOM 781 C CA . ALA A 1 100 ? 7.819 4.433 1.962 1.00 82.62 100 ALA A CA 1
ATOM 782 C C . ALA A 1 100 ? 8.485 4.584 0.597 1.00 82.62 100 ALA A C 1
ATOM 784 O O . ALA A 1 100 ? 7.817 4.615 -0.434 1.00 82.62 100 ALA A O 1
ATOM 785 N N . ASN A 1 101 ? 9.817 4.624 0.596 1.00 83.06 101 ASN A N 1
ATOM 786 C CA . ASN A 1 101 ? 10.603 4.536 -0.626 1.00 83.06 101 ASN A CA 1
ATOM 787 C C . ASN A 1 101 ? 10.695 3.064 -1.064 1.00 83.06 101 ASN A C 1
ATOM 789 O O . ASN A 1 101 ? 11.146 2.207 -0.302 1.00 83.06 101 ASN A O 1
ATOM 793 N N . LEU A 1 102 ? 10.263 2.786 -2.291 1.00 80.31 102 LEU A N 1
ATOM 794 C CA . LEU A 1 102 ? 10.181 1.453 -2.879 1.00 80.31 102 LEU A CA 1
ATOM 795 C C . LEU A 1 102 ? 11.342 1.118 -3.817 1.00 80.31 102 LEU A C 1
ATOM 797 O O . LEU A 1 102 ? 11.367 0.019 -4.362 1.00 80.31 102 LEU A O 1
ATOM 801 N N . HIS A 1 103 ? 12.323 2.007 -3.985 1.00 79.62 103 HIS A N 1
ATOM 802 C CA . HIS A 1 103 ? 13.450 1.827 -4.910 1.00 79.62 103 HIS A CA 1
ATOM 803 C C . HIS A 1 103 ? 14.134 0.467 -4.766 1.00 79.62 103 HIS A C 1
ATOM 805 O O . HIS A 1 103 ? 14.345 -0.252 -5.739 1.00 79.62 103 HIS A O 1
ATOM 811 N N . ASN A 1 104 ? 14.436 0.071 -3.528 1.00 79.44 104 ASN A N 1
ATOM 812 C CA . ASN A 1 104 ? 15.096 -1.205 -3.259 1.00 79.44 104 ASN A CA 1
ATOM 813 C C . ASN A 1 104 ? 14.183 -2.406 -3.548 1.00 79.44 104 ASN A C 1
ATOM 815 O O . ASN A 1 104 ? 14.662 -3.427 -4.038 1.00 79.44 104 ASN A O 1
ATOM 819 N N . ALA A 1 105 ? 12.881 -2.282 -3.275 1.00 77.69 105 ALA A N 1
ATOM 820 C CA . ALA A 1 105 ? 11.903 -3.324 -3.574 1.00 77.69 105 ALA A CA 1
ATOM 821 C C . ALA A 1 105 ? 11.746 -3.511 -5.094 1.00 77.69 105 ALA A C 1
ATOM 823 O O . ALA A 1 105 ? 11.756 -4.636 -5.585 1.00 77.69 105 ALA A O 1
ATOM 824 N N . ILE A 1 106 ? 11.704 -2.411 -5.850 1.00 77.19 106 ILE A N 1
ATOM 825 C CA . ILE A 1 106 ? 11.608 -2.417 -7.315 1.00 77.19 106 ILE A CA 1
ATOM 826 C C . ILE A 1 106 ? 12.891 -2.957 -7.953 1.00 77.19 106 ILE A C 1
ATOM 828 O O . ILE A 1 106 ? 12.827 -3.828 -8.816 1.00 77.19 106 ILE A O 1
ATOM 832 N N . LYS A 1 107 ? 14.074 -2.556 -7.473 1.00 77.56 107 LYS A N 1
ATOM 833 C CA . LYS A 1 107 ? 15.351 -3.137 -7.928 1.00 77.56 107 LYS A CA 1
ATOM 834 C C . LYS A 1 107 ? 15.419 -4.650 -7.743 1.00 77.56 107 LYS A C 1
ATOM 836 O O . LYS A 1 107 ? 16.044 -5.348 -8.540 1.00 77.56 107 LYS A O 1
ATOM 841 N N . ALA A 1 108 ? 14.778 -5.177 -6.704 1.00 75.31 108 ALA A N 1
ATOM 842 C CA . ALA A 1 108 ? 14.750 -6.610 -6.464 1.00 75.31 108 ALA A CA 1
ATOM 843 C C . ALA A 1 108 ? 13.868 -7.386 -7.459 1.00 75.31 108 ALA A C 1
ATOM 845 O O . ALA A 1 108 ? 14.043 -8.599 -7.580 1.00 75.31 108 ALA A O 1
ATOM 846 N N . ILE A 1 109 ? 12.988 -6.731 -8.230 1.00 77.06 109 ILE A N 1
ATOM 847 C CA . ILE A 1 109 ? 12.213 -7.379 -9.308 1.00 77.06 109 ILE A CA 1
ATOM 848 C C . ILE A 1 109 ? 13.148 -8.127 -10.265 1.00 77.06 109 ILE A C 1
ATOM 850 O O . ILE A 1 109 ? 12.860 -9.252 -10.664 1.00 77.06 109 ILE A O 1
ATOM 854 N N . GLN A 1 110 ? 14.322 -7.562 -10.554 1.00 73.25 110 GLN A N 1
ATOM 855 C CA . GLN A 1 110 ? 15.300 -8.169 -11.460 1.00 73.25 110 GLN A CA 1
ATOM 856 C C . GLN A 1 110 ? 15.833 -9.522 -10.979 1.00 73.25 110 GLN A C 1
ATOM 858 O O . GLN A 1 110 ? 16.184 -10.362 -11.811 1.00 73.25 110 GLN A O 1
ATOM 863 N N . ASN A 1 111 ? 15.867 -9.724 -9.659 1.00 74.38 111 ASN A N 1
ATOM 864 C CA . ASN A 1 111 ? 16.526 -10.845 -8.988 1.00 74.38 111 ASN A CA 1
ATOM 865 C C . ASN A 1 111 ? 15.549 -11.799 -8.287 1.00 74.38 111 ASN A C 1
ATOM 867 O O . ASN A 1 111 ? 15.982 -12.728 -7.608 1.00 74.38 111 ASN A O 1
ATOM 871 N N . THR A 1 112 ? 14.243 -11.573 -8.409 1.00 68.75 112 THR A N 1
ATOM 872 C CA . THR A 1 112 ? 13.227 -12.382 -7.730 1.00 68.75 112 THR A CA 1
ATOM 873 C C . THR A 1 112 ? 12.475 -13.267 -8.717 1.00 68.75 112 THR A C 1
ATOM 875 O O . THR A 1 112 ? 12.421 -12.994 -9.916 1.00 68.75 112 THR A O 1
ATOM 878 N N . LYS A 1 113 ? 11.904 -14.368 -8.212 1.00 70.38 113 LYS A N 1
ATOM 879 C CA . LYS A 1 113 ? 11.077 -15.262 -9.028 1.00 70.38 113 LYS A CA 1
ATOM 880 C C . LYS A 1 113 ? 9.842 -14.516 -9.559 1.00 70.38 113 LYS A C 1
ATOM 882 O O . LYS A 1 113 ? 9.315 -13.659 -8.842 1.00 70.38 113 LYS A O 1
ATOM 887 N N . PRO A 1 114 ? 9.378 -14.849 -10.774 1.00 65.31 114 PRO A N 1
ATOM 888 C CA . PRO A 1 114 ? 8.256 -14.161 -11.410 1.00 65.31 114 PRO A CA 1
ATOM 889 C C . PRO A 1 114 ? 6.931 -14.313 -10.647 1.00 65.31 114 PRO A C 1
ATOM 891 O O . PRO A 1 114 ? 6.114 -13.399 -10.687 1.00 65.31 114 PRO A O 1
ATOM 894 N N . ASP A 1 115 ? 6.740 -15.416 -9.917 1.00 70.75 115 ASP A N 1
ATOM 895 C CA . ASP A 1 115 ? 5.421 -15.777 -9.375 1.00 70.75 115 ASP A CA 1
ATOM 896 C C . ASP A 1 115 ? 5.120 -15.203 -7.978 1.00 70.75 115 ASP A C 1
ATOM 898 O O . ASP A 1 115 ? 3.954 -15.092 -7.600 1.00 70.75 115 ASP A O 1
ATOM 902 N N . ASP A 1 116 ? 6.141 -14.810 -7.209 1.00 79.31 116 ASP A N 1
ATOM 903 C CA . ASP A 1 116 ? 5.941 -14.315 -5.840 1.00 79.31 116 ASP A CA 1
ATOM 904 C C . ASP A 1 116 ? 5.685 -12.798 -5.844 1.00 79.31 116 ASP A C 1
ATOM 906 O O . ASP A 1 116 ? 6.502 -12.063 -6.407 1.00 79.31 116 ASP A O 1
ATOM 910 N N . PRO A 1 117 ? 4.615 -12.277 -5.216 1.00 80.00 117 PRO A N 1
ATOM 911 C CA . PRO A 1 117 ? 4.422 -10.838 -5.075 1.00 80.00 117 PRO A CA 1
ATOM 912 C C . PRO A 1 117 ? 5.456 -10.224 -4.121 1.00 80.00 117 PRO A C 1
ATOM 914 O O . PRO A 1 117 ? 5.923 -10.865 -3.184 1.00 80.00 117 PRO A O 1
ATOM 917 N N . ILE A 1 118 ? 5.784 -8.949 -4.324 1.00 81.25 118 ILE A N 1
ATOM 918 C CA . ILE A 1 118 ? 6.440 -8.134 -3.298 1.00 81.25 118 ILE A CA 1
ATOM 919 C C . ILE A 1 118 ? 5.367 -7.760 -2.273 1.00 81.25 118 ILE A C 1
ATOM 921 O O . ILE A 1 118 ? 4.321 -7.228 -2.645 1.00 81.25 118 ILE A O 1
ATOM 925 N N . ILE A 1 119 ? 5.616 -8.012 -0.990 1.00 85.94 119 ILE A N 1
ATOM 926 C CA . ILE A 1 119 ? 4.659 -7.700 0.075 1.00 85.94 119 ILE A CA 1
ATOM 927 C C . ILE A 1 119 ? 5.117 -6.442 0.813 1.00 85.94 119 ILE A C 1
ATOM 929 O O . ILE A 1 119 ? 6.261 -6.341 1.253 1.00 85.94 119 ILE A O 1
ATOM 933 N N . LEU A 1 120 ? 4.214 -5.484 0.987 1.00 84.25 120 LEU A N 1
ATOM 934 C CA . LEU A 1 120 ? 4.398 -4.337 1.870 1.00 84.25 120 LEU A CA 1
ATOM 935 C C . LEU A 1 120 ? 3.440 -4.459 3.043 1.00 84.25 120 LEU A C 1
ATOM 937 O O . LEU A 1 120 ? 2.222 -4.383 2.887 1.00 84.25 120 LEU A O 1
ATOM 941 N N . TYR A 1 121 ? 4.004 -4.615 4.231 1.00 85.56 121 TYR A N 1
ATOM 942 C CA . TYR A 1 121 ? 3.245 -4.584 5.462 1.00 85.56 121 TYR A CA 1
ATOM 943 C C . TYR A 1 121 ? 3.005 -3.145 5.903 1.00 85.56 121 TYR A C 1
ATOM 945 O O . TYR A 1 121 ? 3.938 -2.345 6.010 1.00 85.56 121 TYR A O 1
ATOM 953 N N . VAL A 1 122 ? 1.744 -2.842 6.177 1.00 83.62 122 VAL A N 1
ATOM 954 C CA . VAL A 1 122 ? 1.269 -1.546 6.645 1.00 83.62 122 VAL A CA 1
ATOM 955 C C . VAL A 1 122 ? 0.865 -1.714 8.105 1.00 83.62 122 VAL A C 1
ATOM 957 O O . VAL A 1 122 ? -0.230 -2.181 8.410 1.00 83.62 122 VAL A O 1
ATOM 960 N N . ASP A 1 123 ? 1.780 -1.390 9.013 1.00 84.94 123 ASP A N 1
ATOM 961 C CA . ASP A 1 123 ? 1.580 -1.538 10.451 1.00 84.94 123 ASP A CA 1
ATOM 962 C C . ASP A 1 123 ? 0.854 -0.319 11.019 1.00 84.94 123 ASP A C 1
ATOM 964 O O . ASP A 1 123 ? 1.373 0.807 11.017 1.00 84.94 123 ASP A O 1
ATOM 968 N N . ILE A 1 124 ? -0.340 -0.567 11.548 1.00 82.06 124 ILE A N 1
ATOM 969 C CA . ILE A 1 124 ? -1.223 0.457 12.097 1.00 82.06 124 ILE A CA 1
ATOM 970 C C . ILE A 1 124 ? -1.110 0.395 13.617 1.00 82.06 124 ILE A C 1
ATOM 972 O O . ILE A 1 124 ? -1.544 -0.561 14.259 1.00 82.06 124 ILE A O 1
ATOM 976 N N . GLY A 1 125 ? -0.442 1.397 14.188 1.00 77.88 125 GLY A N 1
ATOM 977 C CA . GLY A 1 125 ? -0.350 1.558 15.639 1.00 77.88 125 GLY A CA 1
ATOM 978 C C . GLY A 1 125 ? -1.632 2.128 16.247 1.00 77.88 125 GLY A C 1
ATOM 979 O O . GLY A 1 125 ? -2.539 2.534 15.521 1.00 77.88 125 GLY A O 1
ATOM 980 N N . ASN A 1 126 ? -1.640 2.227 17.575 1.00 76.38 126 ASN A N 1
ATOM 981 C CA . ASN A 1 126 ? -2.722 2.784 18.389 1.00 76.38 126 ASN A CA 1
ATOM 982 C C . ASN A 1 126 ? -3.279 4.125 17.875 1.00 76.38 126 ASN A C 1
ATOM 984 O O . ASN A 1 126 ? -2.580 4.901 17.218 1.00 76.38 126 ASN A O 1
ATOM 988 N N . LEU A 1 127 ? -4.536 4.437 18.195 1.00 75.38 127 LEU A N 1
ATOM 989 C CA . LEU A 1 127 ? -5.230 5.640 17.706 1.00 75.38 127 LEU A CA 1
ATOM 990 C C . LEU A 1 127 ? -4.567 6.967 18.119 1.00 75.38 127 LEU A C 1
ATOM 992 O O . LEU A 1 127 ? -4.750 7.972 17.445 1.00 75.38 127 LEU A O 1
ATOM 996 N N . SER A 1 128 ? -3.719 6.973 19.151 1.00 72.69 128 SER A N 1
ATOM 997 C CA . SER A 1 128 ? -2.979 8.169 19.578 1.00 72.69 128 SER A CA 1
ATOM 998 C C . SER A 1 128 ? -1.819 8.573 18.656 1.00 72.69 128 SER A C 1
ATOM 1000 O O . SER A 1 128 ? -1.258 9.655 18.822 1.00 72.69 128 SER A O 1
ATOM 1002 N N . SER A 1 129 ? -1.443 7.733 17.684 1.00 75.06 129 SER A N 1
ATOM 1003 C CA . SER A 1 129 ? -0.411 8.038 16.684 1.00 75.06 129 SER A CA 1
ATOM 1004 C C . SER A 1 129 ? -1.019 8.467 15.349 1.00 75.06 129 SER A C 1
ATOM 1006 O O . SER A 1 129 ? -1.792 7.727 14.759 1.00 75.06 129 SER A O 1
ATOM 1008 N N . GLU A 1 130 ? -0.566 9.571 14.765 1.00 79.38 130 GLU A N 1
ATOM 1009 C CA . GLU A 1 130 ? -0.962 9.982 13.402 1.00 79.38 130 GLU A CA 1
ATOM 1010 C C . GLU A 1 130 ? -0.156 9.270 12.295 1.00 79.38 130 GLU A C 1
ATOM 1012 O O . GLU A 1 130 ? -0.314 9.550 11.106 1.00 79.38 130 GLU A O 1
ATOM 1017 N N . LYS A 1 131 ? 0.755 8.358 12.662 1.00 78.06 131 LYS A N 1
ATOM 1018 C CA . LYS A 1 131 ? 1.671 7.691 11.725 1.00 78.06 131 LYS A CA 1
ATOM 1019 C C . LYS A 1 131 ? 1.342 6.220 11.519 1.00 78.06 131 LYS A C 1
ATOM 1021 O O . LYS A 1 131 ? 1.062 5.495 12.476 1.00 78.06 131 LYS A O 1
ATOM 1026 N N . VAL A 1 132 ? 1.496 5.781 10.274 1.00 76.25 132 VAL A N 1
ATOM 1027 C CA . VAL A 1 132 ? 1.514 4.374 9.853 1.00 76.25 132 VAL A CA 1
ATOM 1028 C C . VAL A 1 132 ? 2.940 3.991 9.476 1.00 76.25 132 VAL A C 1
ATOM 1030 O O . VAL A 1 132 ? 3.646 4.765 8.827 1.00 76.25 132 VAL A O 1
ATOM 1033 N N . SER A 1 133 ? 3.373 2.800 9.888 1.00 80.00 133 SER A N 1
ATOM 1034 C CA . SER A 1 133 ? 4.691 2.272 9.520 1.00 80.00 133 SER A CA 1
ATOM 1035 C C . SER A 1 133 ? 4.574 1.346 8.315 1.00 80.00 133 SER A C 1
ATOM 1037 O O . SER A 1 133 ? 3.679 0.512 8.249 1.00 80.00 133 SER A O 1
ATOM 1039 N N . LEU A 1 134 ? 5.487 1.495 7.362 1.00 72.06 134 LEU A N 1
ATOM 1040 C CA . LEU A 1 134 ? 5.525 0.714 6.131 1.00 72.06 134 LEU A CA 1
ATOM 1041 C C . LEU A 1 134 ? 6.811 -0.108 6.102 1.00 72.06 134 LEU A C 1
ATOM 1043 O O . LEU A 1 134 ? 7.903 0.458 6.150 1.00 72.06 134 LEU A O 1
ATOM 1047 N N . THR A 1 135 ? 6.677 -1.429 6.003 1.00 77.75 135 THR A N 1
ATOM 1048 C CA . THR A 1 135 ? 7.811 -2.360 5.999 1.00 77.75 135 THR A CA 1
ATOM 1049 C C . THR A 1 135 ? 7.725 -3.300 4.802 1.00 77.75 135 THR A C 1
ATOM 1051 O O . THR A 1 135 ? 6.694 -3.926 4.575 1.00 77.75 135 THR A O 1
ATOM 1054 N N . VAL A 1 136 ? 8.819 -3.442 4.051 1.00 67.06 136 VAL A N 1
ATOM 1055 C CA . VAL A 1 136 ? 8.917 -4.429 2.963 1.00 67.06 136 VAL A CA 1
ATOM 1056 C C . VAL A 1 136 ? 9.108 -5.825 3.556 1.00 67.06 136 VAL A C 1
ATOM 1058 O O . VAL A 1 136 ? 10.062 -6.054 4.300 1.00 67.06 136 VAL A O 1
ATOM 1061 N N . GLY A 1 137 ? 8.193 -6.741 3.242 1.00 64.00 137 GLY A N 1
ATOM 1062 C CA . GLY A 1 137 ? 8.322 -8.170 3.499 1.00 64.00 137 GLY A CA 1
ATOM 1063 C C . GLY A 1 137 ? 9.037 -8.851 2.337 1.00 64.00 137 GLY A C 1
ATOM 1064 O O . GLY A 1 137 ? 8.586 -8.735 1.198 1.00 64.00 137 GLY A O 1
ATOM 1065 N N . TRP A 1 138 ? 10.145 -9.529 2.636 1.00 55.56 138 TRP A N 1
ATOM 1066 C CA . TRP A 1 138 ? 10.907 -10.351 1.692 1.00 55.56 138 TRP A CA 1
ATOM 1067 C C . TRP A 1 138 ? 10.538 -11.822 1.832 1.00 55.56 138 TRP A C 1
ATOM 1069 O O . TRP A 1 138 ? 10.325 -12.253 2.990 1.00 55.56 138 TRP A O 1
#

Foldseek 3Di:
DDDDDDDKFKFKEKEDEDEPDPFKDWQKKWKKKAAFFFFQFPVVRDGDHRDRIDIDMDRHRVDIGMTMGILDPTQWIKMKMWTWMDTHPDPDTAIAIEMDTCNVVSPCSVVDDRPDHWYWYWYDYDRVHNYIDIDTDD

Organism: NCBI:txid433724

Radius of gyration: 16.22 Å; chains: 1; bounding box: 36×26×55 Å

Secondary structure (DSSP, 8-state):
---PPP---EEEEEEEEEESSTTEEEEEEEEEEESSEE-EETTTTEEPP--SEEEEEES-TT--EEEEEE----S--EEEEEEEEEETT-S-EEEEEEEEE-HHHHHGGGGS-TTSPEEEEEEE--TT--BEEEEEE-